Protein AF-A0A1C6ATS7-F1 (afdb_monomer_lite)

Structure (mmCIF, N/CA/C/O backbone):
data_AF-A0A1C6ATS7-F1
#
_entry.id   AF-A0A1C6ATS7-F1
#
loop_
_atom_site.group_PDB
_atom_site.id
_atom_site.type_symbol
_atom_site.label_atom_id
_atom_site.label_alt_id
_atom_site.label_comp_id
_atom_site.label_asym_id
_atom_site.label_entity_id
_atom_site.label_seq_id
_atom_site.pdbx_PDB_ins_code
_atom_site.Cartn_x
_atom_site.Cartn_y
_atom_site.Cartn_z
_atom_site.occupancy
_atom_site.B_iso_or_equiv
_atom_site.auth_seq_id
_atom_site.auth_comp_id
_atom_site.auth_asym_id
_atom_site.auth_atom_id
_atom_site.pdbx_PDB_model_num
ATOM 1 N N . MET A 1 1 ? -29.589 -51.835 6.601 1.00 41.88 1 MET A N 1
ATOM 2 C CA . MET A 1 1 ? -30.172 -50.490 6.406 1.00 41.88 1 MET A CA 1
ATOM 3 C C . MET A 1 1 ? -29.111 -49.462 6.776 1.00 41.88 1 MET A C 1
ATOM 5 O O . MET A 1 1 ? -28.915 -49.205 7.954 1.00 41.88 1 MET A O 1
ATOM 9 N N . SER A 1 2 ? -28.345 -48.976 5.795 1.00 49.53 2 SER A N 1
ATOM 10 C CA . SER A 1 2 ? -27.329 -47.936 6.010 1.00 49.53 2 SER A CA 1
ATOM 11 C C . SER A 1 2 ? -28.019 -46.576 5.954 1.00 49.53 2 SER A C 1
ATOM 13 O O . SER A 1 2 ? -28.538 -46.193 4.906 1.00 49.53 2 SER A O 1
ATOM 15 N N . VAL A 1 3 ? -28.095 -45.880 7.088 1.00 56.78 3 VAL A N 1
ATOM 16 C CA . VAL A 1 3 ? -28.621 -44.514 7.149 1.00 56.78 3 VAL A CA 1
ATOM 17 C C . VAL A 1 3 ? -27.471 -43.585 6.775 1.00 56.78 3 VAL A C 1
ATOM 19 O O . VAL A 1 3 ? -26.618 -43.277 7.602 1.00 56.78 3 VAL A O 1
ATOM 22 N N . LEU A 1 4 ? -27.418 -43.171 5.508 1.00 56.59 4 LEU A N 1
ATOM 23 C CA . LEU A 1 4 ? -26.521 -42.109 5.051 1.00 56.59 4 LEU A CA 1
ATOM 24 C C . LEU A 1 4 ? -26.979 -40.783 5.671 1.00 56.59 4 LEU A C 1
ATOM 26 O O . LEU A 1 4 ? -27.733 -40.017 5.069 1.00 56.59 4 LEU A O 1
ATOM 30 N N . THR A 1 5 ? -26.545 -40.504 6.898 1.00 62.56 5 THR A N 1
ATOM 31 C CA . THR A 1 5 ? -26.658 -39.167 7.475 1.00 62.56 5 THR A CA 1
ATOM 32 C C . THR A 1 5 ? -25.708 -38.262 6.703 1.00 62.56 5 THR A C 1
ATOM 34 O O . THR A 1 5 ? -24.489 -38.377 6.836 1.00 62.56 5 THR A O 1
ATOM 37 N N . LYS A 1 6 ? -26.262 -37.387 5.854 1.00 62.28 6 LYS A N 1
ATOM 38 C CA . LYS A 1 6 ? -25.504 -36.300 5.220 1.00 62.28 6 LYS A CA 1
ATOM 39 C C . LYS A 1 6 ? -24.691 -35.592 6.314 1.00 62.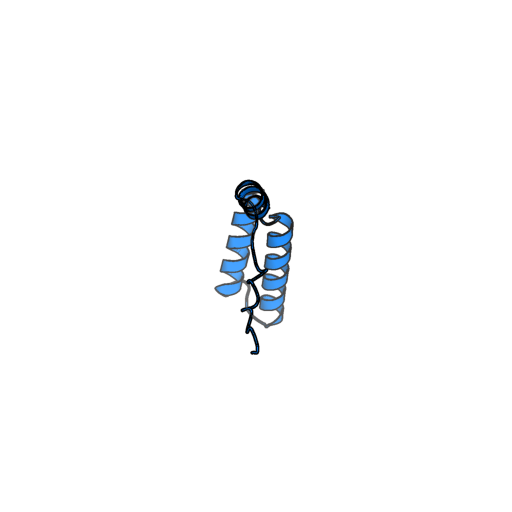28 6 LYS A C 1
ATOM 41 O O . LYS A 1 6 ? -25.283 -35.274 7.349 1.00 62.28 6 LYS A O 1
ATOM 46 N N . PRO A 1 7 ? -23.385 -35.338 6.129 1.00 57.66 7 PRO A N 1
ATOM 47 C CA . PRO A 1 7 ? -22.654 -34.527 7.085 1.00 57.66 7 PRO A CA 1
ATOM 48 C C . PRO A 1 7 ? -23.342 -33.162 7.121 1.00 57.66 7 PRO A C 1
ATOM 50 O O . PRO A 1 7 ? -23.454 -32.489 6.094 1.00 57.66 7 PRO A O 1
ATOM 53 N N . LEU A 1 8 ? -23.877 -32.781 8.284 1.00 56.44 8 LEU A N 1
ATOM 54 C CA . LEU A 1 8 ? -24.281 -31.402 8.514 1.00 56.44 8 LEU A CA 1
ATOM 55 C C . LEU A 1 8 ? -23.051 -30.552 8.208 1.00 56.44 8 LEU A C 1
ATOM 57 O O . LEU A 1 8 ? -22.008 -30.740 8.832 1.00 56.44 8 LEU A O 1
ATOM 61 N N . ASN A 1 9 ? -23.170 -29.659 7.227 1.00 53.91 9 ASN A N 1
ATOM 62 C CA . ASN A 1 9 ? -22.178 -28.629 6.962 1.00 53.91 9 ASN A CA 1
ATOM 63 C C . ASN A 1 9 ? -21.953 -27.857 8.271 1.00 53.91 9 ASN A C 1
ATOM 65 O O . ASN A 1 9 ? -22.719 -26.963 8.615 1.00 53.91 9 ASN A O 1
ATOM 69 N N . MET A 1 10 ? -20.916 -28.237 9.021 1.00 51.59 10 MET A N 1
ATOM 70 C CA . MET A 1 10 ? -20.469 -27.551 10.238 1.00 51.59 10 MET A CA 1
ATOM 71 C C . MET A 1 10 ? -19.767 -26.227 9.915 1.00 51.59 10 MET A C 1
ATOM 73 O O . MET A 1 10 ? -19.349 -25.499 10.810 1.00 51.59 10 MET A O 1
ATOM 77 N N . ALA A 1 11 ? -19.635 -25.903 8.630 1.00 53.62 11 ALA A N 1
ATOM 78 C CA . ALA A 1 11 ? -19.152 -24.621 8.174 1.00 53.62 11 ALA A CA 1
ATOM 79 C C . ALA A 1 11 ? -20.262 -23.571 8.375 1.00 53.62 11 ALA A C 1
ATOM 81 O O . ALA A 1 11 ? -21.240 -23.541 7.635 1.00 53.62 11 ALA A O 1
ATOM 82 N N . PHE A 1 12 ? -20.061 -22.707 9.371 1.00 52.28 12 PHE A N 1
ATOM 83 C CA . PHE A 1 12 ? -20.744 -21.423 9.564 1.00 52.28 12 PHE A CA 1
ATOM 84 C C . PHE A 1 12 ? -22.193 -21.464 10.069 1.00 52.28 12 PHE A C 1
ATOM 86 O O . PHE A 1 12 ? -23.130 -21.055 9.393 1.00 52.28 12 PHE A O 1
ATOM 93 N N . ARG A 1 13 ? -22.365 -21.809 11.348 1.00 55.81 13 ARG A N 1
ATOM 94 C CA . ARG A 1 13 ? -23.395 -21.156 12.174 1.00 55.81 13 ARG A CA 1
ATOM 95 C C . ARG A 1 13 ? -22.719 -20.115 13.057 1.00 55.81 13 ARG A C 1
ATOM 97 O O . ARG A 1 13 ? -22.482 -20.349 14.237 1.00 55.81 13 ARG A O 1
ATOM 104 N N . VAL A 1 14 ? -22.327 -19.000 12.452 1.00 57.19 14 VAL A N 1
ATOM 105 C CA . VAL A 1 14 ? -21.939 -17.804 13.206 1.00 57.19 14 VAL A CA 1
ATOM 106 C C . VAL A 1 14 ? -23.252 -17.095 13.544 1.00 57.19 14 VAL A C 1
ATOM 108 O O . VAL A 1 14 ? -24.062 -16.892 12.644 1.00 57.19 14 VAL A O 1
ATOM 111 N N . SER A 1 15 ? -23.519 -16.827 14.827 1.00 61.09 15 SER A N 1
ATOM 112 C CA . SER A 1 15 ? -24.699 -16.045 15.229 1.00 61.09 15 SER A CA 1
ATOM 113 C C . SER A 1 15 ? -24.647 -14.665 14.575 1.00 61.09 15 SER A C 1
ATOM 115 O O . SER A 1 15 ? -23.548 -14.163 14.340 1.00 61.09 15 SER A O 1
ATOM 117 N N . GLU A 1 16 ? -25.797 -14.054 14.283 1.00 58.06 16 GLU A N 1
ATOM 118 C CA . GLU A 1 16 ? -25.859 -12.732 13.634 1.00 58.06 16 GLU A CA 1
ATOM 119 C C . GLU A 1 16 ? -24.985 -11.705 14.381 1.00 58.06 16 GLU A C 1
ATOM 121 O O . GLU A 1 16 ? -24.130 -11.076 13.760 1.00 58.06 16 GLU A O 1
ATOM 126 N N . ASP A 1 17 ? -25.023 -11.703 15.717 1.00 53.41 17 ASP A N 1
ATOM 127 C CA . ASP A 1 17 ? -24.168 -10.859 16.571 1.00 53.41 17 ASP A CA 1
ATOM 128 C C . ASP A 1 17 ? -22.659 -11.080 16.351 1.00 53.41 17 ASP A C 1
ATOM 130 O O . ASP A 1 17 ? -21.873 -10.139 16.268 1.00 53.41 17 ASP A O 1
ATOM 134 N N . LYS A 1 18 ? -22.232 -12.341 16.200 1.00 55.34 18 LYS A N 1
ATOM 135 C CA . LYS A 1 18 ? -20.822 -12.676 15.947 1.00 55.34 18 LYS A CA 1
ATOM 136 C C . LYS A 1 18 ? -20.427 -12.410 14.503 1.00 55.34 18 LYS A C 1
ATOM 138 O O . LYS A 1 18 ? -19.246 -12.250 14.225 1.00 55.34 18 LYS A O 1
ATOM 143 N N . SER A 1 19 ? -21.385 -12.409 13.579 1.00 59.41 19 SER A N 1
ATOM 144 C CA . SER A 1 19 ? -21.131 -12.063 12.185 1.00 59.41 19 SER A CA 1
ATOM 145 C C . SER A 1 19 ? -20.853 -10.572 12.050 1.00 59.41 19 SER A C 1
ATOM 147 O O . SER A 1 19 ? -19.920 -10.205 11.343 1.00 59.41 19 SER A O 1
ATOM 149 N N . GLU A 1 20 ? -21.563 -9.729 12.803 1.00 57.06 20 GLU A N 1
ATOM 150 C CA . GLU A 1 20 ? -21.274 -8.300 12.869 1.00 57.06 20 GLU A CA 1
ATOM 151 C C . GLU A 1 20 ? -19.928 -8.030 13.535 1.00 57.06 20 GLU A C 1
ATOM 153 O O . GLU A 1 20 ? -19.149 -7.280 12.968 1.00 57.06 20 GLU A O 1
ATOM 158 N N . GLU A 1 21 ? -19.581 -8.692 14.645 1.00 56.00 21 GLU A N 1
ATOM 159 C CA . GLU A 1 21 ? -18.245 -8.566 15.260 1.00 56.00 21 GLU A CA 1
ATOM 160 C C . GLU A 1 21 ? -17.113 -9.044 14.331 1.00 56.00 21 GLU A C 1
ATOM 162 O O . GLU A 1 21 ? -16.067 -8.403 14.245 1.00 56.00 21 GLU A O 1
ATOM 167 N N . PHE A 1 22 ? -17.321 -10.134 13.585 1.00 54.84 22 PHE A N 1
ATOM 168 C CA . PHE A 1 22 ? -16.337 -10.676 12.638 1.00 54.84 22 PHE A CA 1
ATOM 169 C C . PHE A 1 22 ? -16.203 -9.824 11.364 1.00 54.84 22 PHE A C 1
ATOM 171 O O . PHE A 1 22 ? -15.136 -9.771 10.756 1.00 54.84 22 PHE A O 1
ATOM 178 N N . LEU A 1 23 ? -17.275 -9.146 10.944 1.00 56.84 23 LEU A N 1
ATOM 179 C CA . LEU A 1 23 ? -17.267 -8.177 9.841 1.00 56.84 23 LEU A CA 1
ATOM 180 C C . LEU A 1 23 ? -16.809 -6.780 10.297 1.00 56.84 23 LEU A C 1
ATOM 182 O O . LEU A 1 23 ? -16.300 -6.007 9.482 1.00 56.84 23 LEU A O 1
ATOM 186 N N . ALA A 1 24 ? -16.968 -6.464 11.584 1.00 56.09 24 ALA A N 1
ATOM 187 C CA . ALA A 1 24 ? -16.494 -5.253 12.250 1.00 56.09 24 ALA A CA 1
ATOM 188 C C . ALA A 1 24 ? -15.032 -5.351 12.688 1.00 56.09 24 ALA A C 1
ATOM 190 O O . ALA A 1 24 ? -14.477 -4.342 13.134 1.00 56.09 24 ALA A O 1
ATOM 191 N N . ASP A 1 25 ? -14.396 -6.512 12.493 1.00 56.03 25 ASP A N 1
ATOM 192 C CA . ASP A 1 25 ? -12.947 -6.686 12.474 1.00 56.03 25 ASP A CA 1
ATOM 193 C C . ASP A 1 25 ? -12.399 -5.907 11.263 1.00 56.03 25 ASP A C 1
ATOM 195 O O . ASP A 1 25 ? -12.046 -6.431 10.200 1.00 56.03 25 ASP A O 1
ATOM 199 N N . LYS A 1 26 ? -12.462 -4.574 11.390 1.00 60.72 26 LYS A N 1
ATOM 200 C CA . LYS A 1 26 ? -11.977 -3.589 10.435 1.00 60.72 26 LYS A CA 1
ATOM 201 C C . LYS A 1 26 ? -10.564 -4.016 10.120 1.00 60.72 26 LYS A C 1
ATOM 203 O O . LYS A 1 26 ? -9.710 -3.980 11.003 1.00 60.72 26 LYS A O 1
ATOM 208 N N . ARG A 1 27 ? -10.343 -4.452 8.874 1.00 63.19 27 ARG A N 1
ATOM 209 C CA . ARG A 1 27 ? -9.027 -4.871 8.384 1.00 63.19 27 ARG A CA 1
ATOM 210 C C . ARG A 1 27 ? -8.005 -3.890 8.926 1.00 63.19 27 ARG A C 1
ATOM 212 O O . ARG A 1 27 ? -8.062 -2.721 8.557 1.00 63.19 27 ARG A O 1
ATOM 219 N N . ASP A 1 28 ? -7.138 -4.366 9.813 1.00 78.62 28 ASP A N 1
ATOM 220 C CA . ASP A 1 28 ? -6.214 -3.510 10.544 1.00 78.62 28 ASP A CA 1
ATOM 221 C C . ASP A 1 28 ? -5.452 -2.646 9.528 1.00 78.62 28 ASP A C 1
ATOM 223 O O . ASP A 1 28 ? -4.644 -3.142 8.731 1.00 78.62 28 ASP A O 1
ATOM 227 N N . ALA A 1 29 ? -5.811 -1.361 9.453 1.00 80.94 29 ALA A N 1
ATOM 228 C CA . ALA A 1 29 ? -5.404 -0.502 8.347 1.00 80.94 29 ALA A CA 1
ATOM 229 C C . ALA A 1 29 ? -3.874 -0.350 8.330 1.00 80.94 29 ALA A C 1
ATOM 231 O O . ALA A 1 29 ? -3.254 -0.304 7.266 1.00 80.94 29 ALA A O 1
ATOM 232 N N . LYS A 1 30 ? -3.234 -0.461 9.506 1.00 85.44 30 LYS A N 1
ATOM 233 C CA . LYS A 1 30 ? -1.774 -0.547 9.654 1.00 85.44 30 LYS A CA 1
ATOM 234 C C . LYS A 1 30 ? -1.197 -1.796 8.984 1.00 85.44 30 LYS A C 1
ATOM 236 O O . LYS A 1 30 ? -0.156 -1.725 8.329 1.00 85.44 30 LYS A O 1
ATOM 241 N N . MET A 1 31 ? -1.855 -2.945 9.132 1.00 85.62 31 MET A N 1
ATOM 242 C CA . MET A 1 31 ? -1.454 -4.197 8.483 1.00 85.62 31 MET A CA 1
ATOM 243 C C . MET A 1 31 ? -1.647 -4.143 6.967 1.00 85.62 31 MET A C 1
ATOM 245 O O . MET A 1 31 ? -0.796 -4.646 6.229 1.00 85.62 31 MET A O 1
ATOM 249 N N . LEU 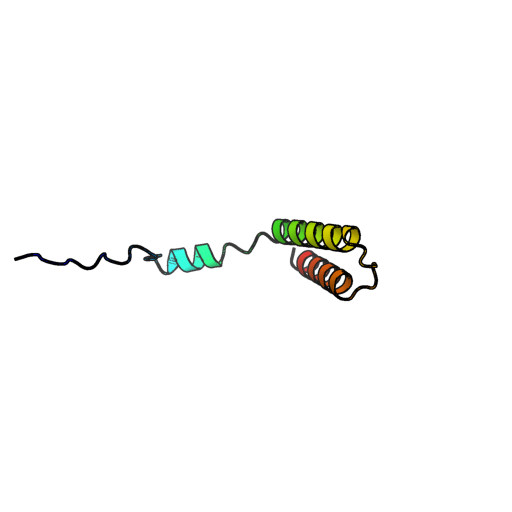A 1 32 ? -2.723 -3.516 6.487 1.00 86.75 32 LEU A N 1
ATOM 250 C CA . LEU A 1 32 ? -2.936 -3.308 5.054 1.00 86.75 32 LEU A CA 1
ATOM 251 C C . LEU A 1 32 ? -1.857 -2.406 4.451 1.00 86.75 32 LEU A C 1
ATOM 253 O O . LEU A 1 32 ? -1.245 -2.799 3.458 1.00 86.75 32 LEU A O 1
ATOM 257 N N . ILE A 1 33 ? -1.547 -1.269 5.081 1.00 89.75 33 ILE A N 1
ATOM 258 C CA . ILE A 1 33 ? -0.475 -0.361 4.640 1.00 89.75 33 ILE A CA 1
ATOM 259 C C . ILE A 1 33 ? 0.853 -1.115 4.507 1.00 89.75 33 ILE A C 1
ATOM 261 O O . ILE A 1 33 ? 1.480 -1.068 3.449 1.00 89.75 33 ILE A O 1
ATOM 265 N N . LYS A 1 34 ? 1.245 -1.901 5.521 1.00 91.19 34 LYS A N 1
ATOM 266 C CA . LYS A 1 34 ? 2.478 -2.710 5.474 1.00 91.19 34 LYS A CA 1
ATOM 267 C C . LYS A 1 34 ? 2.497 -3.701 4.307 1.00 91.19 34 LYS A C 1
ATOM 269 O O . LYS A 1 34 ? 3.547 -3.915 3.701 1.00 91.19 34 LYS A O 1
ATOM 274 N N . LYS A 1 35 ? 1.363 -4.335 3.988 1.00 91.06 35 LYS A N 1
ATOM 275 C CA . LYS A 1 35 ? 1.262 -5.257 2.842 1.00 91.06 35 LYS A CA 1
ATOM 276 C C . LYS A 1 35 ? 1.429 -4.514 1.517 1.00 91.06 35 LYS A C 1
ATOM 278 O O . LYS A 1 35 ? 2.181 -4.981 0.664 1.00 91.06 35 LYS A O 1
ATOM 283 N N . PHE A 1 36 ? 0.792 -3.355 1.361 1.00 91.75 36 PHE A N 1
ATOM 284 C CA . PHE A 1 36 ? 0.926 -2.543 0.153 1.00 91.75 36 PHE A CA 1
ATOM 285 C C . PHE A 1 36 ? 2.338 -1.968 -0.024 1.00 91.75 36 PHE A C 1
ATOM 287 O O . PHE A 1 36 ? 2.851 -1.969 -1.140 1.00 91.75 36 PHE A O 1
ATOM 294 N N . GLU A 1 37 ? 3.014 -1.555 1.052 1.00 92.25 37 GLU A N 1
ATOM 295 C CA . GLU A 1 37 ? 4.415 -1.109 0.994 1.00 92.25 37 GLU A CA 1
ATOM 296 C C . GLU A 1 37 ? 5.356 -2.242 0.558 1.00 92.25 37 GLU A C 1
ATOM 298 O O . GLU A 1 37 ? 6.233 -2.036 -0.283 1.00 92.25 37 GLU A O 1
ATOM 303 N N .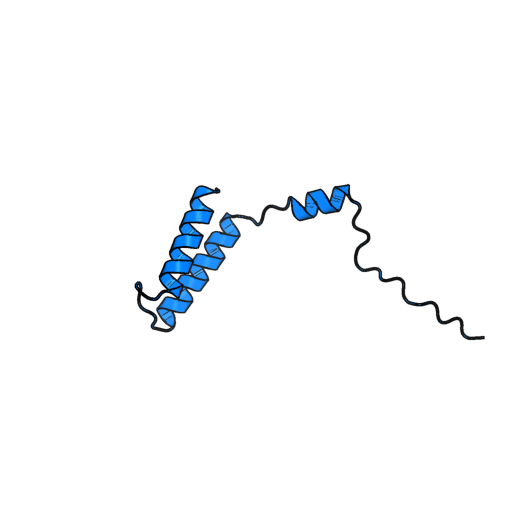 ARG A 1 38 ? 5.137 -3.468 1.055 1.00 93.44 38 ARG A N 1
ATOM 304 C CA . ARG A 1 38 ? 5.887 -4.654 0.606 1.00 93.44 38 ARG A 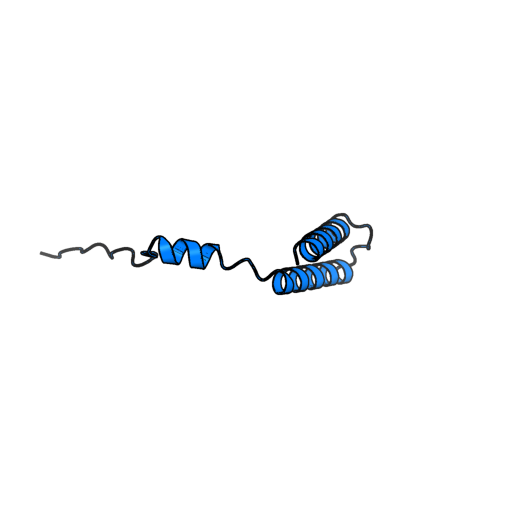CA 1
ATOM 305 C C . ARG A 1 38 ? 5.661 -4.955 -0.872 1.00 93.44 38 ARG A C 1
ATOM 307 O O . ARG A 1 38 ? 6.631 -5.222 -1.575 1.00 93.44 38 ARG A O 1
ATOM 314 N N . LEU A 1 39 ? 4.413 -4.887 -1.340 1.00 91.88 39 LEU A N 1
ATOM 315 C CA . LEU A 1 39 ? 4.080 -5.065 -2.756 1.00 91.88 39 LEU A CA 1
ATOM 316 C C . LEU A 1 39 ? 4.764 -4.000 -3.613 1.00 91.88 39 LEU A C 1
ATOM 318 O O . LEU A 1 39 ? 5.456 -4.343 -4.562 1.00 91.88 39 LEU A O 1
ATOM 322 N N . LYS A 1 40 ? 4.684 -2.724 -3.221 1.00 92.50 40 LYS A N 1
ATOM 323 C CA . LYS A 1 40 ? 5.372 -1.626 -3.911 1.00 92.50 40 LYS A CA 1
ATOM 324 C C . LYS A 1 40 ? 6.879 -1.880 -4.019 1.00 92.50 40 LYS A C 1
ATOM 326 O O . LYS A 1 40 ? 7.453 -1.701 -5.088 1.00 92.50 40 LYS A O 1
ATOM 331 N N . HIS A 1 41 ? 7.521 -2.332 -2.942 1.00 93.00 41 HIS A N 1
ATOM 332 C CA . HIS A 1 41 ? 8.941 -2.685 -2.973 1.00 93.00 41 HIS A CA 1
ATOM 333 C C . HIS A 1 41 ? 9.251 -3.887 -3.872 1.00 93.00 41 HIS A C 1
ATOM 335 O O . HIS A 1 41 ? 10.296 -3.890 -4.520 1.00 93.00 41 HIS A O 1
ATOM 341 N N . ALA A 1 42 ? 8.378 -4.895 -3.917 1.00 92.38 42 ALA A N 1
ATOM 342 C CA . ALA A 1 42 ? 8.538 -6.039 -4.809 1.00 92.38 42 ALA A CA 1
ATOM 343 C C . ALA A 1 42 ? 8.454 -5.618 -6.285 1.00 92.38 42 ALA A C 1
ATOM 345 O O . ALA A 1 42 ? 9.310 -6.015 -7.069 1.00 92.38 42 ALA A O 1
ATOM 346 N N . GLU A 1 43 ? 7.504 -4.747 -6.638 1.00 90.38 43 GLU A N 1
ATOM 347 C CA . GLU A 1 43 ? 7.361 -4.216 -8.000 1.00 90.38 43 GLU A CA 1
ATOM 348 C C . GLU A 1 43 ? 8.591 -3.411 -8.441 1.00 90.38 43 GLU A C 1
ATOM 350 O O . GLU A 1 43 ? 9.089 -3.581 -9.553 1.00 90.38 43 GLU A O 1
ATOM 355 N N . LEU A 1 44 ? 9.144 -2.587 -7.545 1.00 90.50 44 LEU A N 1
ATOM 356 C CA . LEU A 1 44 ? 10.384 -1.852 -7.814 1.00 90.50 44 LEU A CA 1
ATOM 357 C C . LEU A 1 44 ? 11.584 -2.794 -7.989 1.00 90.50 44 LEU A C 1
ATOM 359 O O . LEU A 1 44 ? 12.407 -2.590 -8.878 1.00 90.50 44 LEU A O 1
ATOM 363 N N . LYS A 1 45 ? 11.677 -3.857 -7.179 1.00 92.44 45 LYS A N 1
ATOM 364 C CA . LYS A 1 45 ? 12.718 -4.889 -7.327 1.00 92.44 45 LYS A CA 1
ATOM 365 C C . LYS A 1 45 ? 12.572 -5.700 -8.613 1.00 92.44 45 LYS A C 1
ATOM 367 O O . LYS A 1 45 ? 13.579 -6.152 -9.143 1.00 92.44 45 LYS A O 1
ATOM 372 N N . ALA A 1 46 ? 11.352 -5.858 -9.121 1.00 91.00 46 ALA A N 1
ATOM 373 C CA . ALA A 1 46 ? 11.086 -6.487 -10.411 1.00 91.00 46 ALA A CA 1
ATOM 374 C C . ALA A 1 46 ? 11.507 -5.612 -11.611 1.00 91.00 46 ALA A C 1
ATOM 376 O O . ALA A 1 46 ? 11.354 -6.032 -12.754 1.00 91.00 46 ALA A O 1
ATOM 377 N N . GLY A 1 47 ? 12.044 -4.408 -11.370 1.00 91.38 47 GLY A N 1
ATOM 378 C CA . GLY A 1 47 ? 12.543 -3.503 -12.405 1.00 91.38 47 GLY A CA 1
ATOM 379 C C . GLY A 1 47 ? 11.504 -2.508 -12.922 1.00 91.38 47 GLY A C 1
ATOM 380 O O . GLY A 1 47 ? 11.792 -1.764 -13.859 1.00 91.38 47 GLY A O 1
ATOM 381 N N . LYS A 1 48 ? 10.304 -2.454 -12.325 1.00 91.25 48 LYS A N 1
ATOM 382 C CA . LYS A 1 48 ? 9.310 -1.431 -12.671 1.00 91.25 48 LYS A CA 1
ATOM 383 C C . LYS A 1 48 ? 9.766 -0.068 -12.153 1.00 91.25 48 LYS A C 1
ATOM 385 O O . LYS A 1 48 ? 10.272 0.057 -11.038 1.00 91.25 48 LYS A O 1
ATOM 390 N N . SER A 1 49 ? 9.570 0.971 -12.959 1.00 88.25 49 SER A N 1
ATOM 391 C CA . SER A 1 49 ? 9.885 2.345 -12.572 1.00 88.25 49 SER A CA 1
ATOM 392 C C . SER A 1 49 ? 8.872 2.891 -11.562 1.00 88.25 49 SER A C 1
ATOM 394 O O . SER A 1 49 ? 7.736 2.429 -11.464 1.00 88.25 49 SER A O 1
ATOM 396 N N . MET A 1 50 ? 9.251 3.961 -10.862 1.00 86.31 50 MET A N 1
ATOM 397 C CA . MET A 1 50 ? 8.330 4.713 -10.001 1.00 86.31 50 MET A CA 1
ATOM 398 C C . MET A 1 50 ? 7.109 5.272 -10.752 1.00 86.31 50 MET A C 1
ATOM 400 O O . MET A 1 50 ? 6.067 5.489 -10.140 1.00 86.31 50 MET A O 1
ATOM 404 N N . SER A 1 51 ? 7.232 5.490 -12.064 1.00 89.44 51 SER A N 1
ATOM 405 C CA . SER A 1 51 ? 6.153 5.941 -12.949 1.00 89.44 51 SER A CA 1
ATOM 406 C C . SER A 1 51 ? 5.252 4.811 -13.454 1.00 89.44 51 SER A C 1
ATOM 408 O O . SER A 1 51 ? 4.239 5.087 -14.092 1.00 89.44 51 SER A O 1
ATOM 410 N N . HIS A 1 52 ? 5.599 3.546 -13.192 1.00 92.06 52 HIS A N 1
ATOM 411 C CA . HIS A 1 52 ? 4.801 2.411 -13.632 1.00 92.06 52 HIS A CA 1
ATOM 412 C C . HIS A 1 52 ? 3.418 2.448 -12.975 1.00 92.06 52 HIS A C 1
ATOM 414 O O . HIS A 1 52 ? 3.300 2.651 -11.764 1.00 92.06 52 HIS A O 1
ATOM 420 N N . GLN A 1 53 ? 2.371 2.207 -13.765 1.00 92.69 53 GLN A N 1
ATOM 421 C CA . GLN A 1 53 ? 0.977 2.319 -13.330 1.00 92.69 53 GLN A CA 1
ATOM 422 C C . GLN A 1 53 ? 0.691 1.516 -12.050 1.00 92.69 53 GLN A C 1
ATOM 424 O O . GLN A 1 53 ? 0.071 2.035 -11.123 1.00 92.69 53 GLN A O 1
ATOM 429 N N . ASP A 1 54 ? 1.218 0.294 -11.954 1.00 87.25 54 ASP A N 1
ATOM 430 C CA . ASP A 1 54 ? 1.105 -0.539 -10.749 1.00 87.25 54 ASP A CA 1
ATOM 431 C C . ASP A 1 54 ? 1.694 0.138 -9.502 1.00 87.25 54 ASP A C 1
ATOM 433 O O . ASP A 1 54 ? 1.024 0.229 -8.476 1.00 87.25 54 ASP A O 1
ATOM 437 N N . VAL A 1 55 ? 2.907 0.690 -9.589 1.00 90.38 55 VAL A N 1
ATOM 438 C CA . VAL A 1 55 ? 3.590 1.361 -8.468 1.00 90.38 55 VAL A CA 1
ATOM 439 C C . VAL A 1 55 ? 2.844 2.628 -8.045 1.00 90.38 55 VAL A C 1
ATOM 441 O O . VAL A 1 55 ? 2.713 2.908 -6.846 1.00 90.38 55 VAL A O 1
ATOM 444 N N . VAL A 1 56 ? 2.304 3.372 -9.013 1.00 93.44 56 VAL A N 1
ATOM 445 C CA . VAL A 1 56 ? 1.467 4.554 -8.768 1.00 93.44 56 VAL A CA 1
ATOM 446 C C . VAL A 1 56 ? 0.161 4.154 -8.076 1.00 93.44 56 VAL A C 1
ATOM 448 O O . VAL A 1 56 ? -0.211 4.756 -7.070 1.00 93.44 56 VAL A O 1
ATOM 451 N N . SER A 1 57 ? -0.503 3.095 -8.546 1.00 92.94 57 SER A N 1
ATOM 452 C CA . SER A 1 57 ? -1.754 2.602 -7.960 1.00 92.94 57 SER A CA 1
ATOM 453 C C . SER A 1 57 ? -1.574 2.097 -6.524 1.00 92.94 57 SER A C 1
ATOM 455 O O . SER A 1 57 ? -2.404 2.384 -5.659 1.00 92.94 57 SER A O 1
ATOM 457 N N . LEU A 1 58 ? -0.458 1.412 -6.245 1.00 91.62 58 LEU A N 1
ATOM 458 C CA . LEU A 1 58 ? -0.085 0.961 -4.906 1.00 91.62 58 LEU A CA 1
ATOM 459 C C . LEU A 1 58 ? 0.203 2.152 -3.992 1.00 91.62 58 LEU A C 1
ATOM 461 O O . LEU A 1 58 ? -0.253 2.170 -2.853 1.00 91.62 58 LEU A O 1
ATOM 465 N N . SER A 1 59 ? 0.905 3.171 -4.495 1.00 92.31 59 SER A N 1
ATOM 466 C CA . SER A 1 59 ? 1.191 4.393 -3.733 1.00 92.31 59 SER A CA 1
ATOM 467 C C . SER A 1 59 ? -0.090 5.144 -3.368 1.00 92.31 59 SER A C 1
ATOM 469 O O . SER A 1 59 ? -0.268 5.511 -2.211 1.00 92.31 59 SER A O 1
ATOM 471 N N . ARG A 1 60 ? -1.027 5.276 -4.314 1.00 93.94 60 ARG A N 1
ATOM 472 C CA . ARG A 1 60 ? -2.328 5.908 -4.073 1.00 93.94 60 ARG A CA 1
ATOM 473 C C . ARG A 1 60 ? -3.158 5.158 -3.026 1.00 93.94 60 ARG A C 1
ATOM 475 O O . ARG A 1 60 ? -3.678 5.782 -2.111 1.00 93.94 60 ARG A O 1
ATOM 482 N N . LYS A 1 61 ? -3.217 3.824 -3.099 1.00 90.81 61 LYS A N 1
ATOM 483 C CA . LYS A 1 61 ? -3.910 2.995 -2.092 1.00 90.81 61 LYS A CA 1
ATOM 484 C C . LYS A 1 61 ? -3.283 3.089 -0.703 1.00 90.81 61 LYS A C 1
ATOM 486 O O . LYS A 1 61 ? -4.003 3.072 0.288 1.00 90.81 61 LYS A O 1
ATOM 491 N N . ILE A 1 62 ? -1.958 3.215 -0.615 1.00 92.00 62 ILE A N 1
ATOM 492 C CA . ILE A 1 62 ? -1.276 3.464 0.663 1.00 92.00 62 ILE A CA 1
ATOM 493 C C . ILE A 1 62 ? -1.693 4.821 1.240 1.00 92.00 62 ILE A C 1
ATOM 495 O O . ILE A 1 62 ? -1.928 4.916 2.440 1.00 92.00 62 ILE A O 1
ATOM 499 N N . GLU A 1 63 ? -1.787 5.863 0.413 1.00 93.31 63 GLU A N 1
ATOM 500 C CA . GLU A 1 63 ? -2.223 7.192 0.856 1.00 93.31 63 GLU A CA 1
ATOM 501 C C . GLU A 1 63 ? -3.691 7.223 1.288 1.00 93.31 63 GLU A C 1
ATOM 503 O O . GLU A 1 63 ? -4.005 7.843 2.300 1.00 93.31 63 GLU A O 1
ATOM 508 N N . GLU A 1 64 ? -4.577 6.538 0.564 1.00 91.50 64 GLU A N 1
ATOM 509 C CA . GLU A 1 64 ? -5.991 6.387 0.930 1.00 91.50 64 GLU A CA 1
ATOM 510 C C . GLU A 1 64 ? -6.121 5.712 2.304 1.00 91.50 64 GLU A C 1
ATOM 512 O O . GLU A 1 64 ? -6.717 6.280 3.216 1.00 91.50 64 GLU A O 1
ATOM 517 N N . LEU A 1 65 ? -5.433 4.585 2.511 1.00 86.94 65 LEU A N 1
ATOM 518 C CA . LEU A 1 65 ? -5.434 3.877 3.796 1.00 86.94 65 LEU A CA 1
ATOM 519 C C . LEU A 1 65 ? -4.791 4.674 4.939 1.00 86.94 65 LEU A C 1
ATOM 521 O O . LEU A 1 65 ? -5.160 4.483 6.092 1.00 86.94 65 LEU A O 1
ATOM 525 N N . LYS A 1 66 ? -3.824 5.555 4.648 1.00 87.75 66 LYS A N 1
ATOM 526 C CA . LYS A 1 66 ? -3.227 6.456 5.650 1.00 87.75 66 LYS A CA 1
ATOM 527 C C . LYS A 1 66 ? -4.172 7.581 6.072 1.00 87.75 66 LYS A C 1
ATOM 529 O O . LYS A 1 66 ? -4.009 8.086 7.173 1.00 87.75 66 LYS A O 1
ATOM 534 N N . LYS A 1 67 ? -5.113 7.987 5.214 1.00 88.12 67 LYS A N 1
ATOM 535 C CA . LYS A 1 67 ? -6.136 8.999 5.538 1.00 88.12 67 LYS A CA 1
ATOM 536 C C . LYS A 1 67 ? -7.297 8.425 6.348 1.00 88.12 67 LYS A C 1
ATOM 538 O O . LYS A 1 67 ? -7.962 9.173 7.050 1.00 88.12 67 LYS A O 1
ATOM 543 N N . GLU A 1 68 ? -7.549 7.126 6.216 1.00 79.06 68 GLU A N 1
ATOM 544 C CA . GLU A 1 68 ? -8.590 6.395 6.953 1.00 79.06 68 GLU A CA 1
ATOM 545 C C . GLU A 1 68 ? -8.155 5.966 8.369 1.00 79.06 68 GLU A C 1
ATOM 547 O O . GLU A 1 68 ? -8.950 5.365 9.095 1.00 79.06 68 GLU A O 1
ATOM 552 N N . LEU A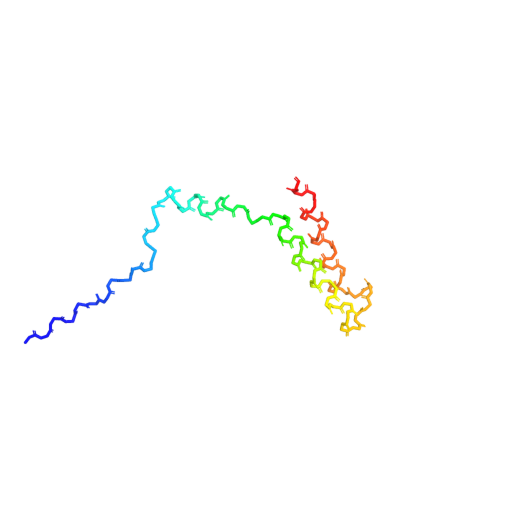 1 69 ? -6.901 6.247 8.746 1.00 71.69 69 LEU A N 1
ATOM 553 C CA . LEU A 1 69 ? -6.260 5.850 10.002 1.00 71.69 69 LEU A CA 1
ATOM 554 C C . LEU A 1 69 ? -6.196 7.005 11.002 1.00 71.69 69 LEU A C 1
ATOM 556 O O . LEU A 1 69 ? -6.399 6.722 12.204 1.00 71.69 69 LEU A O 1
#

Foldseek 3Di:
DDDPPPPDPPPDPDPPVNVCVVVVPPPPLVVVLVVLVVVLVVCVVVVDDCPDPSNVVSVVSSVVSVVVD

pLDDT: mean 76.4, std 16.83, range [41.88, 93.94]

Radius of gyration: 21.08 Å; chains: 1; bounding box: 43×60×30 Å

Secondary structure (DSSP, 8-state):
-----PPP--S----HHHHHHHHSS---HHHHHHHHHHHHHHHHHTT--TTSHHHHHHHHHHHHHHH--

Sequence (69 aa):
MSVLTKPLNMAFRVSEDKSEE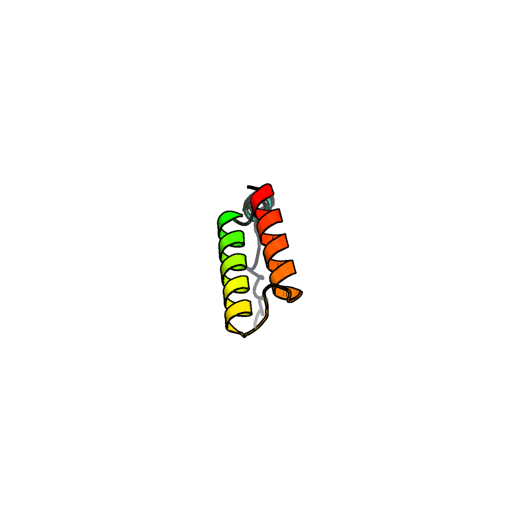FLADKRDAKMLIKKFERLKHAELKAGKSMSHQDVVSLSRKIEELKKEL